Protein AF-A0A3C1GJI1-F1 (afdb_monomer_lite)

pLDDT: mean 78.22, std 17.96, range [37.31, 94.56]

Radius of gyration: 14.0 Å; chains: 1; bounding box: 29×34×42 Å

Sequence (79 aa):
MSALNVSRYIADPLPPEKVIANCRTRTDAVEAYAEAICNAANREHVDWSRLNGAIASRWGLPALSRIKARAWARARGGA

Structure (mmCIF, N/CA/C/O backbone):
data_AF-A0A3C1GJI1-F1
#
_entry.id   AF-A0A3C1GJI1-F1
#
loop_
_atom_site.group_PDB
_atom_site.id
_atom_site.type_symbol
_atom_site.label_atom_id
_atom_site.label_alt_id
_atom_sit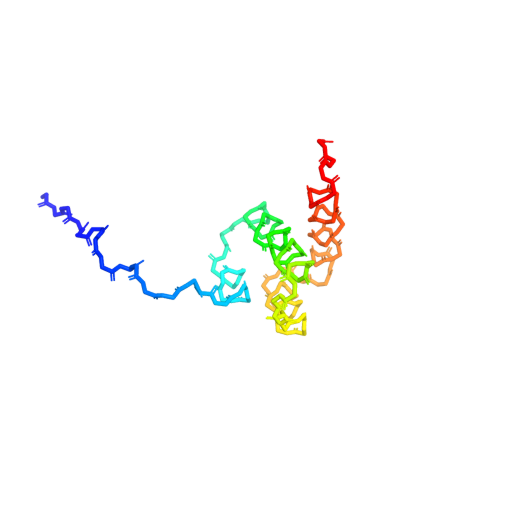e.label_comp_id
_atom_site.label_asym_id
_atom_site.label_entity_id
_atom_site.label_seq_id
_atom_site.pdbx_PDB_ins_code
_atom_site.Cartn_x
_atom_site.Cartn_y
_atom_site.Cartn_z
_atom_site.occupancy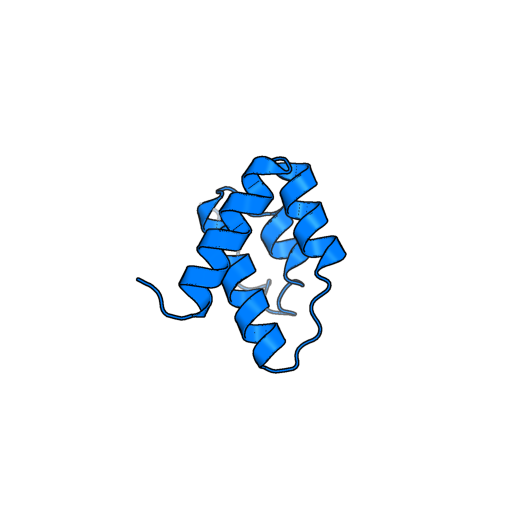
_atom_site.B_iso_or_equiv
_atom_site.auth_seq_id
_atom_site.auth_comp_id
_atom_site.auth_asym_id
_atom_site.auth_atom_id
_atom_site.pdbx_PDB_model_num
ATOM 1 N N . MET A 1 1 ? 16.047 -17.910 29.839 1.00 44.03 1 MET A N 1
ATOM 2 C CA . MET A 1 1 ? 16.730 -17.264 28.700 1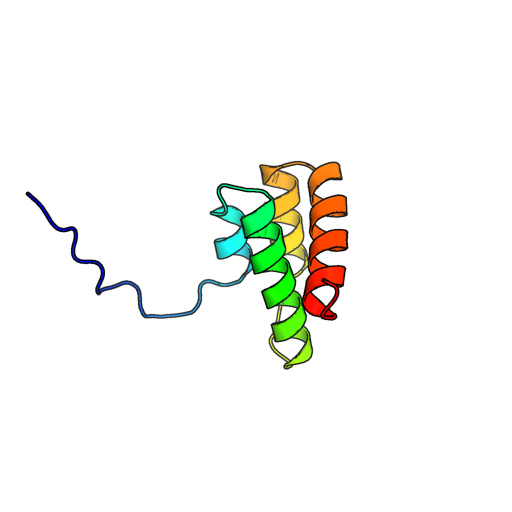.00 44.03 1 MET A CA 1
ATOM 3 C C . MET A 1 1 ? 16.551 -18.160 27.488 1.00 44.03 1 MET A C 1
ATOM 5 O O . MET A 1 1 ? 17.180 -19.204 27.435 1.00 44.03 1 MET A O 1
ATOM 9 N N . SER A 1 2 ? 15.673 -17.797 26.557 1.00 40.22 2 SER A N 1
ATOM 10 C CA . SER A 1 2 ? 15.558 -18.503 25.277 1.00 40.22 2 SER A CA 1
ATOM 11 C C . SER A 1 2 ? 15.630 -17.459 24.179 1.00 40.22 2 SER A C 1
ATOM 13 O O . SER A 1 2 ? 14.643 -16.799 23.867 1.00 40.22 2 SER A O 1
ATOM 15 N N . ALA A 1 3 ? 16.842 -17.265 23.660 1.00 44.75 3 ALA A N 1
ATOM 16 C CA . ALA A 1 3 ? 17.067 -16.543 22.423 1.00 44.75 3 ALA A CA 1
ATOM 17 C C . ALA A 1 3 ? 16.385 -17.347 21.311 1.00 44.75 3 ALA A C 1
ATOM 19 O O . ALA A 1 3 ? 16.889 -18.381 20.873 1.00 44.75 3 ALA A O 1
ATOM 20 N N . LEU A 1 4 ? 15.180 -16.921 20.927 1.00 45.16 4 LEU A N 1
ATOM 21 C CA . LEU A 1 4 ? 14.519 -17.436 19.738 1.00 45.16 4 LEU A CA 1
ATOM 22 C C . LEU A 1 4 ? 15.448 -17.173 18.554 1.00 45.16 4 LEU A C 1
ATOM 24 O O . LEU A 1 4 ? 15.865 -16.048 18.305 1.00 45.16 4 LEU A O 1
ATOM 28 N N . ASN A 1 5 ? 15.811 -18.261 17.895 1.00 41.06 5 ASN A N 1
ATOM 29 C CA . ASN A 1 5 ? 16.779 -18.369 16.821 1.00 41.06 5 ASN A CA 1
ATOM 30 C C . ASN A 1 5 ? 16.316 -17.549 15.595 1.00 41.06 5 ASN A C 1
ATOM 32 O O . ASN A 1 5 ? 15.588 -18.056 14.741 1.00 41.06 5 ASN A O 1
ATOM 36 N N . VAL A 1 6 ? 16.698 -16.266 15.523 1.00 42.34 6 VAL A N 1
ATOM 37 C CA . VAL A 1 6 ? 16.331 -15.299 14.459 1.00 42.34 6 VAL A CA 1
ATOM 38 C C . VAL A 1 6 ? 17.130 -15.548 13.166 1.00 42.34 6 VAL A C 1
ATOM 40 O O . VAL A 1 6 ? 17.650 -14.630 12.544 1.00 42.34 6 VAL A O 1
ATOM 43 N N . SER A 1 7 ? 17.311 -16.805 12.760 1.00 38.22 7 SER A N 1
ATOM 44 C CA . SER A 1 7 ? 18.170 -17.157 11.614 1.00 38.22 7 SER A CA 1
ATOM 45 C C . SER A 1 7 ? 17.515 -18.098 10.605 1.00 38.22 7 SER A C 1
ATOM 47 O O . SER A 1 7 ? 18.208 -18.732 9.818 1.00 38.22 7 SER A O 1
ATOM 49 N N . ARG A 1 8 ? 16.175 -18.191 10.577 1.00 37.31 8 ARG A N 1
ATOM 50 C CA . ARG A 1 8 ? 15.479 -19.077 9.622 1.00 37.31 8 ARG A CA 1
A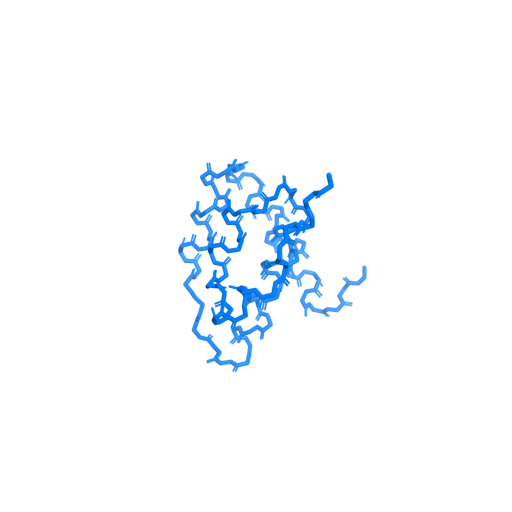TOM 51 C C . ARG A 1 8 ? 14.239 -18.504 8.931 1.00 37.31 8 ARG A C 1
ATOM 53 O O . ARG A 1 8 ? 13.335 -19.254 8.590 1.00 37.31 8 ARG A O 1
ATOM 60 N N . TYR A 1 9 ? 14.210 -17.196 8.694 1.00 38.34 9 TYR A N 1
ATOM 61 C CA . TYR A 1 9 ? 13.233 -16.562 7.798 1.00 38.34 9 TYR A CA 1
ATOM 62 C C . TYR A 1 9 ? 13.956 -15.666 6.782 1.00 38.34 9 TYR A C 1
ATOM 64 O O . TYR A 1 9 ? 13.722 -14.469 6.686 1.00 38.34 9 TYR A O 1
ATOM 72 N N . ILE A 1 10 ? 14.903 -16.260 6.055 1.00 47.97 10 ILE A N 1
ATOM 73 C CA . ILE A 1 10 ? 15.489 -15.690 4.837 1.00 47.97 10 ILE A CA 1
ATOM 74 C C . ILE A 1 10 ? 15.190 -16.700 3.729 1.00 47.97 10 ILE A C 1
ATOM 76 O O . ILE A 1 10 ? 15.999 -17.580 3.458 1.00 47.97 10 ILE A O 1
ATOM 80 N N . ALA A 1 11 ? 13.982 -16.658 3.179 1.00 39.44 11 ALA A N 1
ATOM 81 C CA . ALA A 1 11 ? 13.631 -17.339 1.937 1.00 39.44 11 ALA A CA 1
ATOM 82 C C . ALA A 1 11 ? 12.321 -16.719 1.446 1.00 39.44 11 ALA A C 1
ATOM 84 O O . ALA A 1 11 ? 11.288 -16.863 2.094 1.00 39.44 11 ALA A O 1
ATOM 85 N N . ASP A 1 12 ? 12.434 -15.997 0.339 1.00 46.31 12 ASP A N 1
ATOM 86 C CA . ASP A 1 12 ? 11.430 -15.181 -0.339 1.00 46.31 12 ASP A CA 1
ATOM 87 C C . ASP A 1 12 ? 11.031 -13.869 0.360 1.00 46.31 12 ASP A C 1
ATOM 89 O O . ASP A 1 12 ? 10.512 -13.885 1.483 1.00 46.31 12 ASP A O 1
ATOM 93 N N . PRO A 1 13 ? 11.224 -12.703 -0.297 1.00 59.50 13 PRO A N 1
ATOM 94 C CA . PRO A 1 13 ? 10.519 -11.503 0.121 1.00 59.50 13 PRO A CA 1
ATOM 95 C C . PRO A 1 13 ? 9.025 -11.833 0.084 1.00 59.50 13 PRO A C 1
ATOM 97 O O . PRO A 1 13 ? 8.483 -12.230 -0.950 1.00 59.50 13 PRO A O 1
ATOM 100 N N . LEU A 1 14 ? 8.362 -11.741 1.241 1.00 64.62 14 LEU A N 1
ATOM 101 C CA . LEU A 1 14 ? 6.914 -11.893 1.295 1.00 64.62 14 LEU A CA 1
ATOM 102 C C . LEU A 1 14 ? 6.304 -10.931 0.272 1.00 64.62 14 LEU A C 1
ATOM 104 O O . LEU A 1 14 ? 6.729 -9.775 0.209 1.00 64.62 14 LEU A O 1
ATOM 108 N N . PRO A 1 15 ? 5.305 -11.372 -0.509 1.00 70.12 15 PRO A N 1
ATOM 109 C CA . PRO A 1 15 ? 4.686 -10.491 -1.476 1.00 70.12 15 PRO A CA 1
ATOM 110 C C . PRO A 1 15 ? 4.111 -9.267 -0.734 1.00 70.12 15 PRO A C 1
ATOM 112 O O . PRO A 1 15 ? 3.652 -9.417 0.412 1.00 70.12 15 PRO A O 1
ATOM 115 N N . PRO A 1 16 ? 4.164 -8.059 -1.322 1.00 72.56 16 PRO A N 1
ATOM 116 C CA . PRO A 1 16 ? 3.923 -6.807 -0.602 1.00 72.56 16 PRO A CA 1
ATOM 117 C C . PRO A 1 16 ? 2.588 -6.769 0.157 1.00 72.56 16 PRO A C 1
ATOM 119 O O . PRO A 1 16 ? 2.492 -6.202 1.247 1.00 72.56 16 PRO A O 1
ATOM 122 N N . GLU A 1 17 ? 1.552 -7.441 -0.348 1.00 72.19 17 GLU A N 1
ATOM 123 C CA . GLU A 1 17 ? 0.259 -7.554 0.326 1.00 72.19 17 GLU A CA 1
ATOM 124 C C . GLU A 1 17 ? 0.325 -8.321 1.655 1.00 72.19 17 GLU A C 1
ATOM 126 O O . GLU A 1 17 ? -0.389 -7.976 2.599 1.00 72.19 17 GLU A O 1
ATOM 131 N N . LYS A 1 18 ? 1.201 -9.329 1.771 1.00 74.56 18 LYS A N 1
ATOM 132 C CA . LYS A 1 18 ? 1.412 -10.078 3.017 1.00 74.56 18 LYS A CA 1
ATOM 133 C C . LYS A 1 18 ? 2.222 -9.269 4.020 1.00 74.56 18 LYS A C 1
ATOM 135 O O . LYS A 1 18 ? 1.986 -9.406 5.219 1.00 74.56 18 LYS A O 1
ATOM 140 N N . VAL A 1 19 ? 3.135 -8.417 3.556 1.00 78.25 19 VAL A N 1
ATOM 141 C CA . VAL A 1 19 ? 3.848 -7.467 4.424 1.00 78.25 19 VAL A CA 1
ATOM 142 C C . VAL A 1 19 ? 2.845 -6.482 5.024 1.00 78.25 19 VAL A C 1
ATOM 144 O O . VAL A 1 19 ? 2.732 -6.372 6.244 1.00 78.25 19 VAL A O 1
ATOM 147 N N . ILE A 1 20 ? 2.017 -5.867 4.178 1.00 78.75 20 ILE A N 1
ATOM 148 C CA . ILE A 1 20 ? 1.019 -4.877 4.595 1.00 78.75 20 ILE A CA 1
ATOM 149 C C . ILE A 1 20 ? -0.055 -5.460 5.519 1.00 78.75 20 ILE A C 1
ATOM 151 O O . ILE A 1 20 ? -0.449 -4.811 6.491 1.00 78.75 20 ILE A O 1
ATOM 155 N N . ALA A 1 21 ? -0.508 -6.692 5.275 1.00 75.31 21 ALA A N 1
ATOM 156 C CA . ALA A 1 21 ? -1.462 -7.365 6.158 1.00 75.31 21 ALA A CA 1
ATOM 157 C C . ALA A 1 21 ? -0.924 -7.542 7.594 1.00 75.31 21 ALA A C 1
ATOM 159 O O . ALA A 1 21 ? -1.709 -7.553 8.549 1.00 75.31 21 ALA A O 1
ATOM 160 N N . ASN A 1 22 ? 0.401 -7.636 7.750 1.00 80.88 22 ASN A N 1
ATOM 161 C CA . ASN A 1 22 ? 1.087 -7.819 9.029 1.00 80.88 22 ASN A CA 1
ATOM 162 C C . ASN A 1 22 ? 1.584 -6.510 9.667 1.00 80.88 22 ASN A C 1
ATOM 164 O O . ASN A 1 22 ? 2.003 -6.522 10.828 1.00 80.88 22 ASN A O 1
ATOM 168 N N . CYS A 1 23 ? 1.500 -5.376 8.966 1.00 84.25 23 CYS A N 1
ATOM 169 C CA . CYS A 1 23 ? 1.893 -4.075 9.501 1.00 84.25 23 CYS A CA 1
ATOM 170 C C . CYS A 1 23 ? 1.096 -3.726 10.771 1.00 84.25 23 CYS A C 1
ATOM 172 O O . CYS A 1 23 ? -0.142 -3.795 10.825 1.00 84.25 23 CYS A O 1
ATOM 174 N N . ARG A 1 24 ? 1.813 -3.336 11.830 1.00 84.06 24 ARG A N 1
ATOM 175 C CA . ARG A 1 24 ? 1.205 -2.962 13.116 1.00 84.06 24 ARG A CA 1
ATOM 176 C C . ARG A 1 24 ? 0.780 -1.506 13.114 1.00 84.06 24 ARG A C 1
ATOM 178 O O . ARG A 1 24 ? -0.244 -1.175 13.710 1.00 84.06 24 ARG A O 1
ATOM 185 N N . THR A 1 25 ? 1.520 -0.658 12.407 1.00 88.38 25 THR A N 1
ATOM 186 C CA . THR A 1 25 ? 1.216 0.763 12.293 1.00 88.38 25 THR A CA 1
ATOM 187 C C . THR A 1 25 ? 0.859 1.155 10.862 1.00 88.38 25 THR A C 1
ATOM 189 O O . THR A 1 25 ? 1.184 0.474 9.888 1.00 88.38 25 THR A O 1
ATOM 192 N N . ARG A 1 26 ? 0.180 2.300 10.729 1.00 86.94 26 ARG A N 1
ATOM 193 C CA . ARG A 1 26 ? -0.087 2.906 9.418 1.00 86.94 26 ARG A CA 1
ATOM 194 C C . ARG A 1 26 ? 1.189 3.432 8.759 1.00 86.94 26 ARG A C 1
ATOM 196 O O . ARG A 1 26 ? 1.195 3.577 7.545 1.00 86.94 26 ARG A O 1
ATOM 203 N N . THR A 1 27 ? 2.227 3.741 9.537 1.00 88.81 27 THR A N 1
ATOM 204 C CA . THR A 1 27 ? 3.526 4.184 9.014 1.00 88.81 27 THR A CA 1
ATOM 205 C C . THR A 1 27 ? 4.246 3.020 8.342 1.00 88.81 27 THR A C 1
ATOM 207 O O . THR A 1 27 ? 4.647 3.170 7.195 1.00 88.81 27 THR A O 1
ATOM 210 N N . ASP A 1 28 ? 4.272 1.841 8.970 1.00 88.00 28 ASP A N 1
ATOM 211 C CA . ASP A 1 28 ? 4.863 0.632 8.373 1.00 88.00 28 ASP A CA 1
ATOM 212 C C . ASP A 1 28 ? 4.190 0.305 7.028 1.00 88.00 28 ASP A C 1
ATOM 214 O O . ASP A 1 28 ? 4.845 -0.029 6.047 1.00 88.00 28 ASP A O 1
ATOM 218 N N . ALA A 1 29 ? 2.862 0.459 6.952 1.00 88.38 29 ALA A N 1
ATOM 219 C CA . ALA A 1 29 ? 2.131 0.256 5.702 1.00 88.38 29 ALA A CA 1
ATOM 220 C C . ALA A 1 29 ? 2.419 1.321 4.641 1.00 88.38 29 ALA A C 1
ATOM 222 O O . ALA A 1 29 ? 2.337 1.017 3.455 1.00 88.38 29 ALA A O 1
ATOM 223 N N . VAL A 1 30 ? 2.740 2.557 5.035 1.00 91.38 30 VAL A N 1
ATOM 224 C CA . VAL A 1 30 ? 3.207 3.587 4.096 1.00 91.38 30 VAL A CA 1
ATOM 225 C C . VAL A 1 30 ? 4.556 3.192 3.510 1.00 91.38 30 VAL A C 1
ATOM 227 O O . VAL A 1 30 ? 4.730 3.319 2.302 1.00 91.38 30 VAL A O 1
ATOM 230 N N . GLU A 1 31 ? 5.481 2.702 4.333 1.00 89.38 31 GLU A N 1
ATOM 231 C CA . GLU A 1 31 ? 6.807 2.265 3.887 1.00 89.38 31 GLU A CA 1
ATOM 232 C C . GLU A 1 31 ? 6.710 1.057 2.951 1.00 89.38 31 GLU A C 1
ATOM 234 O O . GLU A 1 31 ? 7.200 1.128 1.826 1.00 89.38 31 GLU A O 1
ATOM 239 N N . ALA A 1 32 ? 5.969 0.017 3.343 1.00 88.94 32 ALA A N 1
ATOM 240 C CA . ALA A 1 32 ? 5.761 -1.169 2.512 1.00 88.94 32 ALA A CA 1
ATOM 241 C C . ALA A 1 32 ? 5.034 -0.850 1.190 1.00 88.94 32 ALA A C 1
ATOM 243 O O . ALA A 1 32 ? 5.356 -1.404 0.139 1.00 88.94 32 ALA A O 1
ATOM 244 N N . TYR A 1 33 ? 4.062 0.071 1.202 1.00 91.56 33 TYR A N 1
ATOM 245 C CA . TYR A 1 33 ? 3.403 0.512 -0.031 1.00 91.56 33 TYR A CA 1
ATOM 246 C C . TYR A 1 33 ? 4.357 1.335 -0.911 1.00 91.56 33 TYR A C 1
ATOM 248 O O . TYR A 1 33 ? 4.329 1.202 -2.132 1.00 91.56 33 TYR A O 1
ATOM 256 N N . ALA A 1 34 ? 5.200 2.188 -0.320 1.00 90.50 34 ALA A N 1
ATOM 257 C CA . ALA A 1 34 ? 6.189 2.967 -1.064 1.00 90.50 34 ALA A CA 1
ATOM 258 C C . ALA A 1 34 ? 7.221 2.059 -1.745 1.00 90.50 34 ALA A C 1
ATOM 260 O O . ALA A 1 34 ? 7.538 2.269 -2.912 1.00 90.50 34 ALA A O 1
ATOM 261 N N . GLU A 1 35 ? 7.673 1.017 -1.052 1.00 87.62 35 GLU A N 1
ATOM 262 C CA . GLU A 1 35 ? 8.538 -0.018 -1.618 1.00 87.62 35 GLU A CA 1
ATOM 263 C C . GLU A 1 35 ? 7.857 -0.740 -2.789 1.00 87.62 35 GLU A C 1
ATOM 265 O O . GLU A 1 35 ? 8.437 -0.837 -3.868 1.00 87.62 35 GLU A O 1
ATOM 270 N N . ALA A 1 36 ? 6.582 -1.124 -2.649 1.00 88.50 36 ALA A N 1
ATOM 271 C CA . ALA A 1 36 ? 5.815 -1.721 -3.745 1.00 88.50 36 ALA A CA 1
ATOM 272 C C . ALA A 1 36 ? 5.715 -0.801 -4.982 1.00 88.50 36 ALA A C 1
ATOM 274 O O . ALA A 1 36 ? 5.762 -1.278 -6.115 1.00 88.50 36 ALA A O 1
ATOM 275 N N . ILE A 1 37 ? 5.610 0.521 -4.790 1.00 89.19 37 ILE A N 1
ATOM 276 C CA . ILE A 1 37 ? 5.651 1.499 -5.893 1.00 89.19 37 ILE A CA 1
ATOM 277 C C . ILE A 1 37 ? 7.015 1.472 -6.594 1.00 89.19 37 ILE A C 1
ATOM 279 O O . ILE A 1 37 ? 7.062 1.432 -7.825 1.00 89.19 37 ILE A O 1
ATOM 283 N N . CYS A 1 38 ? 8.113 1.480 -5.836 1.00 85.12 38 CYS A N 1
ATOM 284 C CA . CYS A 1 38 ? 9.466 1.419 -6.391 1.00 85.12 38 CYS A CA 1
ATOM 285 C C . CYS A 1 38 ? 9.710 0.109 -7.157 1.00 85.12 38 CYS A C 1
ATOM 287 O O . CYS A 1 38 ? 10.233 0.131 -8.270 1.00 85.12 38 CYS A O 1
ATOM 289 N N . ASN A 1 39 ? 9.265 -1.022 -6.615 1.00 83.06 39 ASN A N 1
ATOM 290 C CA . ASN A 1 39 ? 9.401 -2.331 -7.250 1.00 83.06 39 ASN A CA 1
ATOM 291 C C . ASN A 1 39 ? 8.602 -2.429 -8.554 1.00 83.06 39 ASN A C 1
ATOM 293 O O . ASN A 1 39 ? 9.119 -2.905 -9.566 1.00 83.06 39 ASN A O 1
ATOM 297 N N . ALA A 1 40 ? 7.379 -1.893 -8.578 1.00 82.88 40 ALA A N 1
ATOM 298 C CA . ALA A 1 40 ? 6.598 -1.800 -9.809 1.00 82.88 40 ALA A CA 1
ATOM 299 C C . ALA A 1 40 ? 7.302 -0.947 -10.881 1.00 82.88 40 ALA A C 1
ATOM 301 O O . ALA A 1 40 ? 7.255 -1.281 -12.066 1.00 82.88 40 ALA A O 1
ATOM 302 N N . ALA A 1 41 ? 7.998 0.126 -10.482 1.00 77.94 41 ALA A N 1
ATOM 303 C CA . ALA A 1 41 ? 8.826 0.914 -11.398 1.00 77.94 41 ALA A CA 1
ATOM 304 C C . ALA A 1 41 ? 10.024 0.109 -11.944 1.00 77.94 41 ALA A C 1
ATOM 306 O O . ALA A 1 41 ? 10.402 0.283 -13.103 1.00 77.94 41 ALA A O 1
ATOM 307 N N . ASN A 1 42 ? 10.548 -0.838 -11.161 1.00 76.69 42 ASN A N 1
ATOM 308 C CA . ASN A 1 42 ? 11.601 -1.781 -11.552 1.00 76.69 42 ASN A CA 1
ATOM 309 C C . ASN A 1 42 ? 11.089 -2.997 -12.356 1.00 76.69 42 ASN A C 1
ATOM 311 O O . ASN A 1 42 ? 11.813 -3.976 -12.521 1.00 76.69 42 ASN A O 1
ATOM 315 N N . ARG A 1 43 ? 9.869 -2.925 -12.914 1.00 75.25 43 ARG A N 1
ATOM 316 C CA . ARG A 1 43 ? 9.204 -3.982 -13.705 1.00 75.25 43 ARG A CA 1
ATOM 317 C C . ARG A 1 43 ? 8.845 -5.250 -12.920 1.00 75.25 43 ARG A C 1
ATOM 319 O O . ARG A 1 43 ? 8.569 -6.279 -13.538 1.00 75.25 43 ARG A O 1
ATOM 326 N N . GLU A 1 44 ? 8.785 -5.188 -11.593 1.00 78.88 44 GLU A N 1
ATOM 327 C CA . GLU A 1 44 ? 8.211 -6.276 -10.800 1.00 78.88 44 GLU A CA 1
ATOM 328 C C . GLU A 1 44 ? 6.678 -6.253 -10.867 1.00 78.88 44 GLU A C 1
ATOM 330 O O . GLU A 1 44 ? 6.042 -5.196 -10.931 1.00 78.88 44 GLU A O 1
ATOM 335 N N . HIS A 1 45 ? 6.062 -7.434 -10.855 1.00 81.75 45 HIS A N 1
ATOM 336 C CA . HIS A 1 45 ? 4.609 -7.546 -10.838 1.00 81.75 45 HIS A CA 1
ATOM 337 C C . HIS A 1 45 ? 4.070 -7.313 -9.421 1.00 81.75 45 HIS A C 1
ATOM 339 O O . HIS A 1 45 ? 4.365 -8.080 -8.508 1.00 81.75 45 HIS A O 1
ATOM 345 N N . VAL A 1 46 ? 3.238 -6.282 -9.253 1.00 84.00 46 VAL A N 1
ATOM 346 C CA . VAL A 1 46 ? 2.558 -5.966 -7.989 1.00 84.00 46 VAL A CA 1
ATOM 347 C C . VAL A 1 46 ? 1.050 -6.125 -8.165 1.00 84.00 46 VAL A C 1
ATOM 349 O O . VAL A 1 46 ? 0.439 -5.441 -8.991 1.00 84.00 46 VAL A O 1
ATOM 352 N N . ASP A 1 47 ? 0.427 -6.983 -7.354 1.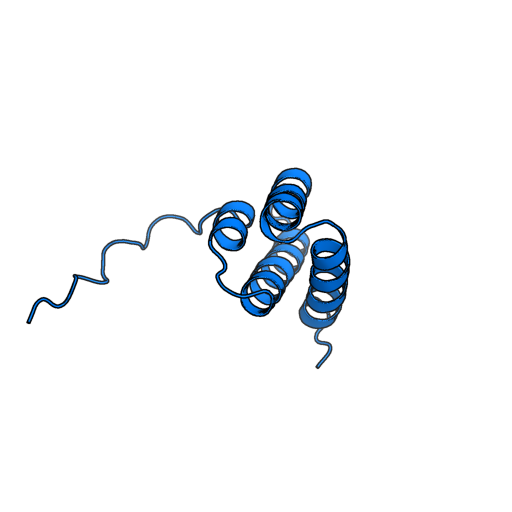00 87.81 47 ASP A N 1
ATOM 353 C CA . ASP A 1 47 ? -1.033 -7.095 -7.291 1.00 87.81 47 ASP A CA 1
ATOM 354 C C . ASP A 1 47 ? -1.617 -5.954 -6.443 1.00 87.81 47 ASP A C 1
ATOM 356 O O . ASP A 1 47 ? -1.826 -6.052 -5.229 1.00 87.81 47 ASP A O 1
ATOM 360 N N . TRP A 1 48 ? -1.911 -4.840 -7.111 1.00 88.56 48 TRP A N 1
ATOM 361 C CA . TRP A 1 48 ? -2.506 -3.661 -6.486 1.00 88.56 48 TRP A CA 1
ATOM 362 C C . TRP A 1 48 ? -3.883 -3.925 -5.875 1.00 88.56 48 TRP A C 1
ATOM 364 O O . TRP A 1 48 ? -4.271 -3.231 -4.935 1.00 88.56 48 TRP A O 1
ATOM 374 N N . SER A 1 49 ? -4.637 -4.893 -6.399 1.00 90.62 49 SER A N 1
ATOM 375 C CA . SER A 1 49 ? -5.974 -5.211 -5.896 1.00 90.62 49 SER A CA 1
ATOM 376 C C . SER A 1 49 ? -5.878 -5.847 -4.513 1.00 90.62 49 SER A C 1
ATOM 378 O O . SER A 1 49 ? -6.497 -5.363 -3.561 1.00 90.62 49 SER A O 1
ATOM 380 N N . ARG A 1 50 ? -5.009 -6.857 -4.367 1.00 88.38 50 ARG A N 1
ATOM 381 C CA . ARG A 1 50 ? -4.707 -7.473 -3.068 1.00 88.38 50 ARG A CA 1
ATOM 382 C C . ARG A 1 50 ? -4.098 -6.485 -2.087 1.00 88.38 50 ARG A C 1
ATOM 384 O O . ARG A 1 50 ? -4.531 -6.434 -0.937 1.00 88.38 50 ARG A O 1
ATOM 391 N N . LEU A 1 51 ? -3.140 -5.680 -2.541 1.00 88.31 51 LEU A N 1
ATOM 392 C CA . LEU A 1 51 ? -2.470 -4.677 -1.716 1.00 88.31 51 LEU A CA 1
ATOM 393 C C . LEU A 1 51 ? -3.474 -3.668 -1.128 1.00 88.31 51 LEU A C 1
ATOM 395 O O . LEU A 1 51 ? -3.529 -3.452 0.084 1.00 88.31 51 LEU A O 1
ATOM 399 N N . ASN A 1 52 ? -4.319 -3.085 -1.986 1.00 93.00 52 ASN A N 1
ATOM 400 C CA . ASN A 1 52 ? -5.353 -2.135 -1.576 1.00 93.00 52 ASN A CA 1
ATOM 401 C C . ASN A 1 52 ? -6.412 -2.804 -0.691 1.00 93.00 52 ASN A C 1
ATOM 403 O O . ASN A 1 52 ? -6.851 -2.206 0.294 1.00 93.00 52 ASN A O 1
ATOM 407 N N . GLY A 1 53 ? -6.793 -4.043 -1.016 1.00 91.50 53 GLY A N 1
ATOM 408 C CA . GLY A 1 53 ? -7.732 -4.845 -0.239 1.00 91.50 53 GLY A CA 1
ATOM 409 C C . GLY A 1 53 ? -7.241 -5.114 1.183 1.00 91.50 53 GLY A C 1
ATOM 410 O O . GLY A 1 53 ? -8.002 -4.920 2.129 1.00 91.50 53 GLY A O 1
ATOM 411 N N . ALA A 1 54 ? -5.964 -5.465 1.362 1.00 90.06 54 ALA A N 1
ATOM 412 C CA . ALA A 1 54 ? -5.370 -5.703 2.679 1.00 90.06 54 ALA A CA 1
ATOM 413 C C . ALA A 1 54 ? -5.428 -4.450 3.573 1.00 90.06 54 ALA A C 1
ATOM 415 O O . ALA A 1 54 ? -5.815 -4.524 4.741 1.00 90.06 54 ALA A O 1
ATOM 416 N N . ILE A 1 55 ? -5.119 -3.278 3.012 1.00 90.88 55 ILE A N 1
ATOM 417 C CA . ILE A 1 55 ? -5.191 -1.997 3.732 1.00 90.88 55 ILE A CA 1
ATOM 418 C C . ILE A 1 55 ? -6.632 -1.636 4.074 1.00 90.88 55 ILE A C 1
ATOM 420 O O . ILE A 1 55 ? -6.926 -1.271 5.215 1.00 90.88 55 ILE A O 1
ATOM 424 N N . ALA A 1 56 ? -7.528 -1.719 3.089 1.00 92.12 56 ALA A N 1
ATOM 425 C CA . ALA A 1 56 ? -8.931 -1.376 3.264 1.00 92.12 56 ALA A CA 1
ATOM 426 C C . ALA A 1 56 ? -9.604 -2.292 4.293 1.00 92.12 56 ALA A C 1
ATOM 428 O O . ALA A 1 56 ? -10.323 -1.800 5.158 1.00 92.12 56 ALA A O 1
ATOM 429 N N . SER A 1 57 ? -9.317 -3.594 4.256 1.00 90.38 57 SER A N 1
ATOM 430 C CA . SER A 1 57 ? -9.843 -4.564 5.218 1.00 90.38 57 SER A CA 1
ATOM 431 C C . SER A 1 57 ? -9.345 -4.308 6.641 1.00 90.38 57 SER A C 1
ATOM 433 O O . SER A 1 57 ? -10.084 -4.551 7.589 1.00 90.38 57 SER A O 1
ATOM 435 N N . ARG A 1 58 ? -8.101 -3.844 6.809 1.00 88.19 58 ARG A N 1
ATOM 436 C CA . ARG A 1 58 ? -7.485 -3.667 8.133 1.00 88.19 58 ARG A CA 1
ATOM 437 C C . ARG A 1 58 ? -7.792 -2.312 8.767 1.00 88.19 58 ARG A C 1
ATOM 439 O O . ARG A 1 58 ? -7.988 -2.232 9.976 1.00 88.19 58 ARG A O 1
ATOM 446 N N . TRP A 1 59 ? -7.807 -1.240 7.976 1.00 90.25 59 TRP A N 1
ATOM 447 C CA . TRP A 1 59 ? -7.917 0.133 8.490 1.00 90.25 59 TRP A CA 1
ATOM 448 C C . TRP A 1 59 ? -9.002 0.984 7.822 1.00 90.25 59 TRP A C 1
ATOM 450 O O . TRP A 1 59 ? -9.169 2.148 8.194 1.00 90.25 59 TRP A O 1
ATOM 460 N N . GLY A 1 60 ? -9.735 0.428 6.860 1.00 92.62 60 GLY A N 1
ATOM 461 C CA . GLY A 1 60 ? -10.799 1.111 6.131 1.00 92.62 60 GLY A CA 1
ATOM 462 C C . GLY A 1 60 ? -10.317 1.927 4.927 1.00 92.62 60 GLY A C 1
ATOM 463 O O . GLY A 1 60 ? -9.145 2.290 4.790 1.00 92.62 60 GLY A O 1
ATOM 464 N N . LEU A 1 61 ? -11.269 2.270 4.056 1.00 92.88 61 LEU A N 1
ATOM 465 C CA . LEU A 1 61 ? -11.040 3.073 2.847 1.00 92.88 61 LEU A CA 1
ATOM 466 C C . LEU A 1 61 ? -10.424 4.464 3.115 1.00 92.88 61 LEU A C 1
ATOM 468 O O . LEU A 1 61 ? -9.532 4.865 2.361 1.00 92.88 61 LEU A O 1
ATOM 472 N N . PRO A 1 62 ? -10.791 5.200 4.189 1.00 93.06 62 PRO A N 1
ATOM 473 C CA . PRO A 1 62 ? -10.150 6.484 4.478 1.00 93.06 62 PRO A CA 1
ATOM 474 C C . PRO A 1 62 ? -8.655 6.343 4.795 1.00 93.06 62 PRO A C 1
ATOM 476 O O . PRO A 1 62 ? -7.851 7.198 4.417 1.00 93.06 62 PRO A O 1
ATOM 479 N N . ALA A 1 63 ? -8.262 5.258 5.471 1.00 91.38 63 ALA A N 1
ATOM 480 C CA . ALA A 1 63 ? -6.860 4.975 5.753 1.00 91.38 63 ALA A CA 1
ATOM 481 C C . ALA A 1 63 ? -6.101 4.603 4.477 1.00 91.38 63 ALA A C 1
ATOM 483 O O . ALA A 1 63 ? -4.997 5.107 4.281 1.00 91.38 63 ALA A O 1
ATOM 484 N N . LEU A 1 64 ? -6.713 3.813 3.586 1.00 94.12 64 LEU A N 1
ATOM 485 C CA . LEU A 1 64 ? -6.149 3.501 2.271 1.00 94.12 64 LEU A CA 1
ATOM 486 C C . LEU A 1 64 ? -5.791 4.764 1.489 1.00 94.12 64 LEU A C 1
ATOM 488 O O . LEU A 1 64 ? -4.663 4.890 1.018 1.00 94.12 64 LEU A O 1
ATOM 492 N N . SER A 1 65 ? -6.712 5.725 1.400 1.00 94.56 65 SER A N 1
ATOM 493 C CA . SER A 1 65 ? -6.453 6.976 0.682 1.00 94.56 65 SER A CA 1
ATOM 494 C C . SER A 1 65 ? -5.245 7.734 1.249 1.00 94.56 65 SER A C 1
ATOM 496 O O . SER A 1 65 ? -4.399 8.207 0.490 1.00 94.56 65 SER A O 1
ATOM 498 N N . ARG A 1 66 ? -5.125 7.821 2.583 1.00 94.38 66 ARG A N 1
ATOM 499 C CA . ARG A 1 66 ? -3.994 8.497 3.246 1.00 94.38 66 ARG A CA 1
ATOM 500 C C . ARG A 1 66 ? -2.677 7.744 3.070 1.00 94.38 66 ARG A C 1
ATOM 502 O O . ARG A 1 66 ? -1.655 8.378 2.826 1.00 94.38 66 ARG A O 1
ATOM 509 N N . ILE A 1 67 ? -2.698 6.415 3.189 1.00 93.81 67 ILE A N 1
ATOM 510 C CA . ILE A 1 67 ? -1.510 5.571 3.017 1.00 93.81 67 ILE A CA 1
ATOM 511 C C . ILE A 1 67 ? -0.981 5.713 1.592 1.00 93.81 67 ILE A C 1
ATOM 513 O O . ILE A 1 67 ? 0.193 6.020 1.425 1.00 93.81 67 ILE A O 1
ATOM 517 N N . LYS A 1 68 ? -1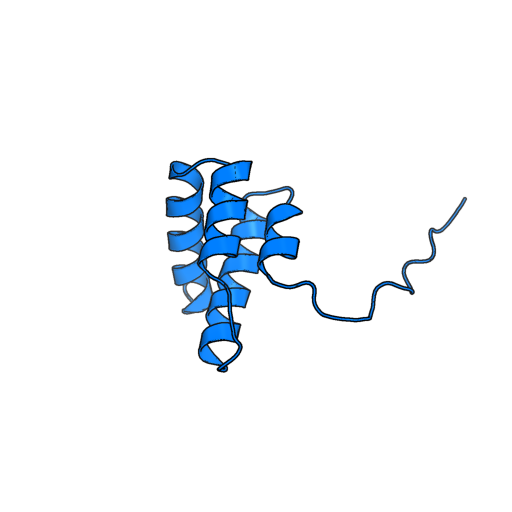.854 5.620 0.579 1.00 93.94 68 LYS A N 1
ATOM 518 C CA . LYS A 1 68 ? -1.479 5.827 -0.827 1.00 93.94 68 LYS A CA 1
ATOM 519 C C . LYS A 1 68 ? -0.834 7.189 -1.051 1.00 93.94 68 LYS A C 1
ATOM 521 O O . LYS A 1 68 ? 0.227 7.260 -1.661 1.00 93.94 68 LYS A O 1
ATOM 526 N N . ALA A 1 69 ? -1.453 8.263 -0.559 1.00 93.00 69 ALA A N 1
ATOM 527 C CA . ALA A 1 69 ? -0.925 9.615 -0.733 1.00 93.00 69 ALA A CA 1
ATOM 528 C C . ALA A 1 69 ? 0.485 9.761 -0.134 1.00 93.00 69 ALA A C 1
ATOM 530 O O . ALA A 1 69 ? 1.393 10.247 -0.808 1.00 93.00 69 ALA A O 1
ATOM 531 N N . ARG A 1 70 ? 0.690 9.282 1.101 1.00 93.94 70 ARG A N 1
ATOM 532 C CA . ARG A 1 70 ? 2.000 9.342 1.771 1.00 93.94 70 ARG A CA 1
ATOM 533 C C . ARG A 1 70 ? 3.034 8.430 1.112 1.00 93.94 70 ARG A C 1
ATOM 535 O O . ARG A 1 70 ? 4.174 8.845 0.945 1.00 93.94 70 ARG A O 1
ATOM 542 N N . ALA A 1 71 ? 2.640 7.230 0.694 1.00 92.94 71 ALA A N 1
ATOM 543 C CA . ALA A 1 71 ? 3.525 6.286 0.019 1.00 92.94 71 ALA A CA 1
ATOM 544 C C . ALA A 1 71 ? 4.021 6.837 -1.324 1.00 92.94 71 ALA A C 1
ATOM 546 O O . ALA A 1 71 ? 5.206 6.760 -1.624 1.00 92.94 71 ALA A O 1
ATOM 547 N N . TRP A 1 72 ? 3.140 7.479 -2.098 1.00 90.88 72 TRP A N 1
ATOM 548 C CA . TRP A 1 72 ? 3.512 8.147 -3.347 1.00 90.88 72 TRP A CA 1
ATOM 549 C C . TRP A 1 72 ? 4.436 9.346 -3.156 1.00 90.88 72 TRP A C 1
ATOM 551 O O . TRP A 1 72 ? 5.276 9.591 -4.021 1.00 90.88 72 TRP A O 1
ATOM 561 N N . ALA A 1 73 ? 4.263 10.111 -2.077 1.00 90.31 73 ALA A N 1
ATOM 562 C CA . ALA A 1 73 ? 5.193 11.181 -1.728 1.00 90.31 73 ALA A CA 1
ATOM 563 C C . ALA A 1 73 ? 6.570 10.594 -1.385 1.00 90.31 73 ALA A C 1
ATOM 565 O O . ALA A 1 73 ? 7.583 11.035 -1.925 1.00 90.31 73 ALA A O 1
ATOM 566 N N . ARG A 1 74 ? 6.590 9.525 -0.580 1.00 89.12 74 ARG A N 1
ATOM 567 C CA . ARG A 1 74 ? 7.817 8.856 -0.145 1.00 89.12 74 ARG A CA 1
ATOM 568 C C . ARG A 1 74 ? 8.589 8.213 -1.299 1.00 89.12 74 ARG A C 1
ATOM 570 O O . ARG A 1 74 ? 9.787 8.441 -1.416 1.00 89.12 74 ARG A O 1
ATOM 577 N N . ALA A 1 75 ? 7.906 7.475 -2.175 1.00 86.62 75 ALA A N 1
ATOM 578 C CA . ALA A 1 75 ? 8.510 6.819 -3.338 1.00 86.62 75 ALA A CA 1
ATOM 579 C C . ALA A 1 75 ? 9.115 7.817 -4.343 1.00 86.62 75 ALA A C 1
ATOM 581 O O . ALA A 1 75 ? 10.065 7.494 -5.047 1.00 86.62 75 ALA A O 1
ATOM 582 N N . ARG A 1 76 ? 8.599 9.053 -4.393 1.00 83.31 76 ARG A N 1
ATOM 583 C CA . ARG A 1 76 ? 9.131 10.134 -5.239 1.00 83.31 76 ARG A CA 1
ATOM 584 C C . ARG A 1 76 ? 10.318 10.888 -4.623 1.00 83.31 76 ARG A C 1
ATOM 586 O O . ARG A 1 76 ? 10.773 11.860 -5.213 1.00 83.31 76 ARG A O 1
ATOM 593 N N . GLY A 1 77 ? 10.807 10.476 -3.451 1.00 71.88 77 GLY A N 1
ATOM 594 C CA . GLY A 1 77 ? 11.867 11.184 -2.724 1.00 71.88 77 GLY A CA 1
ATOM 595 C C . GLY A 1 77 ? 11.383 12.424 -1.964 1.00 71.88 77 GLY A C 1
ATOM 596 O O . GLY A 1 77 ? 12.203 13.223 -1.522 1.00 71.88 77 GLY A O 1
ATOM 597 N N . GLY A 1 78 ? 10.066 12.597 -1.800 1.00 51.44 78 GLY A N 1
ATOM 598 C CA . GLY A 1 78 ? 9.489 13.675 -1.001 1.00 51.44 78 GLY A CA 1
ATOM 599 C C . GLY A 1 78 ? 9.726 13.428 0.486 1.00 51.44 78 GLY A C 1
ATOM 600 O O . GLY A 1 78 ? 9.165 12.484 1.053 1.00 51.44 78 GLY A O 1
ATOM 601 N N . ALA A 1 79 ? 10.597 14.249 1.071 1.00 41.66 79 ALA A N 1
ATOM 602 C CA . ALA A 1 79 ? 10.777 14.415 2.511 1.00 41.66 79 ALA A CA 1
ATOM 603 C C . ALA A 1 79 ? 9.545 15.074 3.151 1.00 41.66 79 ALA A C 1
ATOM 605 O O . ALA A 1 79 ? 8.932 15.943 2.488 1.00 41.66 79 ALA A O 1
#

Secondary structure (DSSP, 8-state):
-------S--SSPPPHHHHHHH-SSHHHHHHHHHHHHHHHHTT----HHHHHHHHHHHH-HHHHHHHHHHHHHHHTT--

Foldseek 3Di:
DDPDDPPPPPDDDDQLLVQLLPDPDLVSLLQSLLVLVLVVVVVDDHDPVSNLVSQCVPPRPVSSVVSVVSSVCVNVVND